Protein AF-A0A978SRS4-F1 (afdb_monomer_lite)

Secondary structure (DSSP, 8-state):
------------------HHHHHHHHHHHHHHHHHHHHHHHHHHHHHHHHHHHHHHHHHHHHHHHHHHHHHHHTT-HHHHHHHHHHHHHS-HHHHHHHHHHHHHHHHHHHHHHHHHHHHHS-HHHHHHHHHHHHHHHHHHHHHHHHH-

Radius of gyration: 41.87 Å; chains: 1; bounding box: 78×108×84 Å

Structure (mmCIF, N/CA/C/O backbone):
data_AF-A0A978SRS4-F1
#
_entry.id   AF-A0A978SRS4-F1
#
loop_
_atom_site.group_PDB
_atom_site.id
_atom_site.type_symbol
_atom_site.label_atom_id
_atom_site.label_alt_id
_atom_site.label_comp_id
_atom_site.label_asym_id
_atom_site.label_entity_id
_atom_site.label_seq_id
_atom_site.pdbx_PDB_ins_code
_atom_site.Cartn_x
_atom_site.Cartn_y
_atom_site.Cartn_z
_atom_site.occupancy
_atom_site.B_iso_or_equiv
_atom_site.auth_seq_id
_atom_site.auth_comp_id
_atom_site.auth_asym_id
_at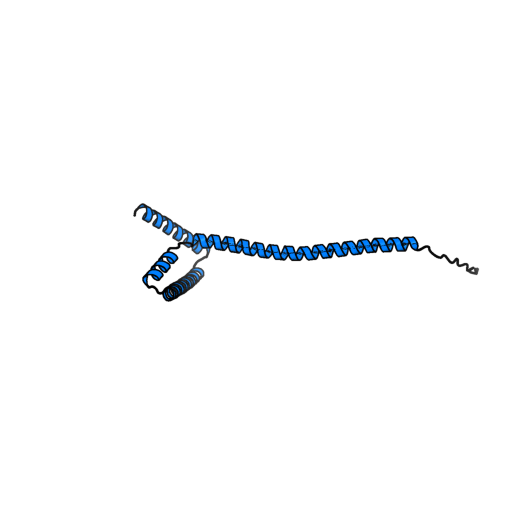om_site.auth_atom_id
_atom_site.pdbx_PDB_model_num
ATOM 1 N N . MET A 1 1 ? 57.694 -72.310 -62.227 1.00 43.03 1 MET A N 1
ATOM 2 C CA . MET A 1 1 ? 58.565 -72.955 -61.226 1.00 43.03 1 MET A CA 1
ATOM 3 C C . MET A 1 1 ? 57.805 -72.915 -59.912 1.00 43.03 1 MET A C 1
ATOM 5 O O . MET A 1 1 ? 57.617 -71.828 -59.389 1.00 43.03 1 MET A O 1
ATOM 9 N N . ASN A 1 2 ? 57.239 -74.048 -59.493 1.00 47.88 2 ASN A N 1
ATOM 10 C CA . ASN A 1 2 ? 56.453 -74.167 -58.261 1.00 47.88 2 ASN A CA 1
ATOM 11 C C . ASN A 1 2 ? 57.405 -74.530 -57.120 1.00 47.88 2 ASN A C 1
ATOM 13 O O . ASN A 1 2 ? 58.224 -75.429 -57.304 1.00 47.88 2 ASN A O 1
ATOM 17 N N . VAL A 1 3 ? 57.286 -73.875 -55.968 1.00 52.88 3 VAL A N 1
ATOM 18 C CA . VAL A 1 3 ? 57.932 -74.331 -54.733 1.00 52.88 3 VAL A CA 1
ATOM 19 C C . VAL A 1 3 ? 56.876 -74.341 -53.638 1.00 52.88 3 VAL A C 1
ATOM 21 O O . VAL A 1 3 ? 56.268 -73.317 -53.343 1.00 52.88 3 VAL A O 1
ATOM 24 N N . ASP A 1 4 ? 56.649 -75.538 -53.116 1.00 57.69 4 ASP A N 1
ATOM 25 C CA . ASP A 1 4 ? 55.790 -75.865 -51.984 1.00 57.69 4 ASP A CA 1
ATOM 26 C C . ASP A 1 4 ? 56.644 -75.790 -50.708 1.00 57.69 4 ASP A C 1
ATOM 28 O O . ASP A 1 4 ? 57.788 -76.254 -50.728 1.00 57.69 4 ASP A O 1
ATOM 32 N N . VAL A 1 5 ? 56.138 -75.208 -49.617 1.00 60.47 5 VAL A N 1
ATOM 33 C CA . VAL A 1 5 ? 56.830 -75.230 -48.314 1.00 60.47 5 VAL A CA 1
ATOM 34 C C . VAL A 1 5 ? 55.821 -75.469 -47.195 1.00 60.47 5 VAL A C 1
ATOM 36 O O . VAL A 1 5 ? 54.978 -74.625 -46.895 1.00 60.47 5 VAL A O 1
ATOM 39 N N . SER A 1 6 ? 55.956 -76.645 -46.585 1.00 54.34 6 SER A N 1
ATOM 40 C CA . SER A 1 6 ? 55.222 -77.141 -45.423 1.00 54.34 6 SER A CA 1
ATOM 41 C C . SER A 1 6 ? 55.415 -76.264 -44.182 1.00 54.34 6 SER A C 1
ATOM 43 O O . SER A 1 6 ? 56.523 -75.821 -43.883 1.00 54.34 6 SER A O 1
ATOM 45 N N . VAL A 1 7 ? 54.329 -76.062 -43.433 1.00 58.56 7 VAL A N 1
ATOM 46 C CA . VAL A 1 7 ? 54.284 -75.276 -42.193 1.00 58.56 7 VAL A CA 1
ATOM 47 C C . VAL A 1 7 ? 54.457 -76.217 -40.992 1.00 58.56 7 VAL A C 1
ATOM 49 O O . VAL A 1 7 ? 53.590 -77.049 -40.737 1.00 58.56 7 VAL A O 1
ATOM 52 N N . GLU A 1 8 ? 55.571 -76.095 -40.266 1.00 57.38 8 GLU A N 1
ATOM 53 C CA . GLU A 1 8 ? 55.845 -76.824 -39.017 1.00 57.38 8 GLU A CA 1
ATOM 54 C C . GLU A 1 8 ? 55.176 -76.098 -37.835 1.00 57.38 8 GLU A C 1
ATOM 56 O O . GLU A 1 8 ? 55.433 -74.922 -37.569 1.00 57.38 8 GLU A O 1
ATOM 61 N N . SER A 1 9 ? 54.289 -76.811 -37.145 1.00 58.69 9 SER A N 1
ATOM 62 C CA . SER A 1 9 ? 53.523 -76.360 -35.980 1.00 58.69 9 SER A CA 1
ATOM 63 C C . SER A 1 9 ? 54.306 -76.599 -34.688 1.00 58.69 9 SER A C 1
ATOM 65 O O . SER A 1 9 ? 54.602 -77.746 -34.362 1.00 58.69 9 SER A O 1
ATOM 67 N N . LEU A 1 10 ? 54.568 -75.545 -33.911 1.00 52.97 10 LEU A N 1
ATOM 68 C CA . LEU A 1 10 ? 55.009 -75.646 -32.515 1.00 52.97 10 LEU A CA 1
ATOM 69 C C . LEU A 1 10 ? 54.358 -74.529 -31.689 1.00 52.97 10 LEU A C 1
ATOM 71 O O . LEU A 1 10 ? 54.658 -73.349 -31.855 1.00 52.97 10 LEU A O 1
ATOM 75 N N . SER A 1 11 ? 53.438 -74.914 -30.805 1.00 58.62 11 SER A N 1
ATOM 76 C CA . SER A 1 11 ? 52.771 -74.036 -29.835 1.00 58.62 11 SER A CA 1
ATOM 77 C C . SER A 1 11 ? 53.495 -74.105 -28.483 1.00 58.62 11 SER A C 1
ATOM 79 O O . SER A 1 11 ? 53.697 -75.215 -27.991 1.00 58.62 11 SER A O 1
ATOM 81 N N . PRO A 1 12 ? 53.829 -72.982 -27.821 1.00 56.44 12 PRO A N 1
ATOM 82 C CA . PRO A 1 12 ? 54.181 -72.994 -26.406 1.00 56.44 12 PRO A CA 1
ATOM 83 C C . PRO A 1 12 ? 53.024 -72.443 -25.555 1.00 56.44 12 PRO A C 1
ATOM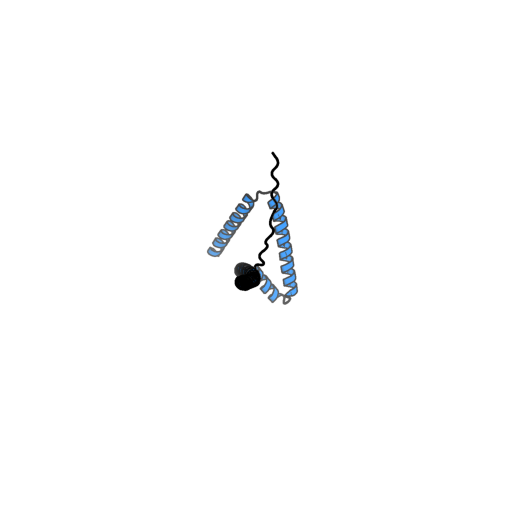 85 O O . PRO A 1 12 ? 52.539 -71.334 -25.776 1.00 56.44 12 PRO A O 1
ATOM 88 N N . HIS A 1 13 ? 52.581 -73.227 -24.571 1.00 58.56 13 HIS A N 1
ATOM 89 C CA . HIS A 1 13 ? 51.628 -72.802 -23.544 1.00 58.56 13 HIS A CA 1
ATOM 90 C C . HIS A 1 13 ? 52.323 -71.855 -22.548 1.00 58.56 13 HIS A C 1
ATOM 92 O O . HIS A 1 13 ? 53.292 -72.250 -21.903 1.00 58.56 13 HIS A O 1
ATOM 98 N N . VAL A 1 14 ? 51.835 -70.616 -22.431 1.00 60.44 14 VAL A N 1
ATOM 99 C CA . VAL A 1 14 ? 52.294 -69.605 -21.462 1.00 60.44 14 VAL A CA 1
ATOM 100 C C . VAL A 1 14 ? 51.146 -69.327 -20.492 1.00 60.44 14 VAL A C 1
ATOM 102 O O . VAL A 1 14 ? 50.120 -68.786 -20.893 1.00 60.44 14 VAL A O 1
ATOM 105 N N . GLU A 1 15 ? 51.306 -69.716 -19.229 1.00 62.66 15 GLU A N 1
ATOM 106 C CA . GLU A 1 15 ? 50.373 -69.399 -18.143 1.00 62.66 15 GLU A CA 1
ATOM 107 C C . GLU A 1 15 ? 50.796 -68.049 -17.546 1.00 62.66 15 GLU A C 1
ATOM 109 O O . GLU A 1 15 ? 51.904 -67.910 -17.028 1.00 62.66 15 GLU A O 1
ATOM 114 N N . ALA A 1 16 ? 49.979 -67.013 -17.747 1.00 65.62 16 ALA A N 1
ATOM 115 C CA . ALA A 1 16 ? 50.313 -65.644 -17.364 1.00 65.62 16 ALA A CA 1
ATOM 116 C C . ALA A 1 16 ? 50.100 -65.428 -15.854 1.00 65.62 16 ALA A C 1
ATOM 118 O O . ALA A 1 16 ? 49.042 -65.761 -15.329 1.00 65.62 16 ALA A O 1
ATOM 119 N N . ASP A 1 17 ? 51.085 -64.841 -15.170 1.00 64.75 17 ASP A N 1
ATOM 120 C CA . ASP A 1 17 ? 50.960 -64.365 -13.786 1.00 64.75 17 ASP A CA 1
ATOM 121 C C . ASP A 1 17 ? 50.092 -63.096 -13.757 1.00 64.75 17 ASP A C 1
ATOM 123 O O . ASP A 1 17 ? 50.503 -62.030 -14.222 1.00 64.75 17 ASP A O 1
ATOM 127 N N . LEU A 1 18 ? 48.857 -63.238 -13.269 1.00 69.19 18 LEU A N 1
ATOM 128 C CA . LEU A 1 18 ? 47.827 -62.192 -13.270 1.00 69.19 18 LEU A CA 1
ATOM 129 C C . LEU A 1 18 ? 47.764 -61.391 -11.960 1.00 69.19 18 LEU A C 1
ATOM 131 O O . LEU A 1 18 ? 46.985 -60.441 -11.873 1.00 69.19 18 LEU A O 1
ATOM 135 N N . SER A 1 19 ? 48.612 -61.698 -10.972 1.00 72.44 19 SER A N 1
ATOM 136 C CA . SER A 1 19 ? 48.647 -60.976 -9.691 1.00 72.44 19 SER A CA 1
ATOM 137 C C . SER A 1 19 ? 48.850 -59.450 -9.814 1.00 72.44 19 SER A C 1
ATOM 139 O O . SER A 1 19 ? 48.209 -58.706 -9.065 1.00 72.44 19 SER A O 1
ATOM 141 N N . PRO A 1 20 ? 49.635 -58.916 -10.779 1.00 73.38 20 PRO A N 1
ATOM 142 C CA . PRO A 1 20 ? 49.774 -57.468 -10.944 1.00 73.38 20 PRO A CA 1
ATOM 143 C C . PRO A 1 20 ? 48.508 -56.814 -11.505 1.00 73.38 20 PRO A C 1
ATOM 145 O O . PRO A 1 20 ? 48.278 -55.627 -11.292 1.00 73.38 20 PRO A O 1
ATOM 148 N N . VAL A 1 21 ? 47.693 -57.575 -12.239 1.00 73.25 21 VAL A N 1
ATOM 149 C CA . VAL A 1 21 ? 46.453 -57.087 -12.850 1.00 73.25 21 VAL A CA 1
ATOM 150 C C . VAL A 1 21 ? 45.352 -56.986 -11.796 1.00 73.25 21 VAL A C 1
ATOM 152 O O . VAL A 1 21 ? 44.629 -55.994 -11.775 1.00 73.25 21 VAL A O 1
ATOM 155 N N . GLU A 1 22 ? 45.269 -57.948 -10.874 1.00 76.06 22 GLU A N 1
ATOM 156 C CA . GLU A 1 22 ? 44.305 -57.925 -9.763 1.00 76.06 22 GLU A CA 1
ATOM 157 C C . GLU A 1 22 ? 44.545 -56.735 -8.819 1.00 76.06 22 GLU A C 1
ATOM 159 O O . GLU A 1 22 ? 43.613 -55.995 -8.513 1.00 76.06 22 GLU A O 1
ATOM 164 N N . ALA A 1 23 ? 45.805 -56.443 -8.473 1.00 78.06 23 ALA A N 1
ATOM 165 C CA . ALA A 1 23 ? 46.148 -55.280 -7.645 1.00 78.06 23 ALA A CA 1
ATOM 166 C C . ALA A 1 23 ? 45.773 -53.928 -8.299 1.00 78.06 23 ALA A C 1
ATOM 168 O O . ALA A 1 23 ? 45.414 -52.956 -7.624 1.00 78.06 23 ALA A O 1
ATOM 169 N N . VAL A 1 24 ? 45.836 -53.850 -9.632 1.00 75.69 24 VAL A N 1
ATOM 170 C CA . VAL A 1 24 ? 45.417 -52.661 -10.393 1.00 75.69 24 VAL A CA 1
ATOM 171 C C . VAL A 1 24 ? 43.889 -52.526 -10.435 1.00 75.69 24 VAL A C 1
ATOM 173 O O . VAL A 1 24 ? 43.373 -51.409 -10.489 1.00 75.69 24 VAL A O 1
ATOM 176 N N . ILE A 1 25 ? 43.147 -53.632 -10.390 1.00 79.25 25 ILE A N 1
ATOM 177 C CA . ILE A 1 25 ? 41.679 -53.610 -10.345 1.00 79.25 25 ILE A CA 1
ATOM 178 C C . ILE A 1 25 ? 41.195 -53.113 -8.977 1.00 79.25 25 ILE A C 1
ATOM 180 O O . ILE A 1 25 ? 40.357 -52.210 -8.930 1.00 79.25 25 ILE A O 1
ATOM 184 N N . ASP A 1 26 ? 41.781 -53.608 -7.885 1.00 81.69 26 ASP A N 1
ATOM 185 C CA . ASP A 1 26 ? 41.399 -53.218 -6.520 1.00 81.69 26 ASP A CA 1
ATOM 186 C C . ASP A 1 26 ? 41.611 -51.719 -6.263 1.00 81.69 26 ASP A C 1
ATOM 188 O O . ASP A 1 26 ? 40.707 -51.020 -5.793 1.00 81.69 26 ASP A O 1
ATOM 192 N N . SER A 1 27 ? 42.767 -51.186 -6.670 1.00 76.56 27 SER A N 1
ATOM 193 C CA . SER A 1 27 ? 43.078 -49.757 -6.506 1.00 76.56 27 SER A CA 1
ATOM 194 C C . SER A 1 27 ? 42.146 -48.837 -7.306 1.00 76.56 27 SER A C 1
ATOM 196 O O . SER A 1 27 ? 41.767 -47.764 -6.829 1.00 76.56 27 SER A O 1
ATOM 198 N N . ASN A 1 28 ? 41.713 -49.258 -8.498 1.00 78.19 28 ASN A N 1
ATOM 199 C CA . ASN A 1 28 ? 40.724 -48.515 -9.282 1.00 78.19 28 ASN A CA 1
ATOM 200 C C . ASN A 1 28 ? 39.323 -48.567 -8.656 1.00 78.19 28 ASN A C 1
ATOM 202 O O . ASN A 1 28 ? 38.563 -47.604 -8.774 1.00 78.19 28 ASN A O 1
ATOM 206 N N . GLN A 1 29 ? 38.973 -49.657 -7.973 1.00 83.75 29 GLN A N 1
ATOM 207 C CA . GLN A 1 29 ? 37.668 -49.806 -7.334 1.00 83.75 29 GLN A CA 1
ATOM 208 C C . GLN A 1 29 ? 37.532 -48.948 -6.062 1.00 83.75 29 GLN A C 1
ATOM 210 O O . GLN A 1 29 ? 36.490 -48.319 -5.842 1.00 83.75 29 GLN A O 1
ATOM 215 N N . GLU A 1 30 ? 38.588 -48.833 -5.256 1.00 80.88 30 GLU A N 1
ATOM 216 C CA . GLU A 1 30 ? 38.645 -47.873 -4.138 1.00 80.88 30 GLU A CA 1
ATOM 217 C C . GLU A 1 30 ? 38.592 -46.412 -4.622 1.00 80.88 30 GLU A C 1
ATOM 219 O O . GLU A 1 30 ? 37.871 -45.578 -4.061 1.00 80.88 30 GLU A O 1
ATOM 224 N N . ALA A 1 31 ? 39.284 -46.092 -5.719 1.00 82.06 31 ALA A N 1
ATOM 225 C CA . ALA A 1 31 ? 39.207 -44.765 -6.326 1.00 82.06 31 ALA A CA 1
ATOM 226 C C . ALA A 1 31 ? 37.789 -44.450 -6.845 1.00 82.06 31 ALA A C 1
ATOM 228 O O . ALA A 1 31 ? 37.261 -43.370 -6.593 1.00 82.06 31 ALA A O 1
ATOM 229 N N . ALA A 1 32 ? 37.127 -45.405 -7.505 1.00 82.69 32 ALA A N 1
ATOM 230 C CA . ALA A 1 32 ? 35.760 -45.228 -7.993 1.00 82.69 32 ALA A CA 1
ATOM 231 C C . ALA A 1 32 ? 34.759 -45.022 -6.843 1.00 82.69 32 ALA A C 1
ATOM 233 O O . ALA A 1 32 ? 33.940 -44.106 -6.883 1.00 82.69 32 ALA A O 1
ATOM 234 N N . SER A 1 33 ? 34.841 -45.842 -5.794 1.00 81.81 33 SER A N 1
ATOM 235 C CA . SER A 1 33 ? 33.937 -45.745 -4.641 1.00 81.81 33 SER A CA 1
ATOM 236 C C . SER A 1 33 ? 34.088 -44.429 -3.872 1.00 81.81 33 SER A C 1
ATOM 238 O O . SER A 1 33 ? 33.080 -43.827 -3.504 1.00 81.81 33 SER A O 1
ATOM 240 N N . SER A 1 34 ? 35.312 -43.931 -3.682 1.00 80.56 34 SER A N 1
ATOM 241 C CA . SER A 1 34 ? 35.548 -42.644 -3.011 1.00 80.56 34 SER A CA 1
ATOM 242 C C . SER A 1 34 ? 35.012 -41.444 -3.801 1.00 80.56 34 SER A C 1
ATOM 244 O O . SER A 1 34 ? 34.426 -40.544 -3.200 1.00 80.56 34 SER A O 1
ATOM 246 N N . VAL A 1 35 ? 35.119 -41.454 -5.134 1.00 82.38 35 VAL A N 1
ATOM 247 C CA . VAL A 1 35 ? 34.540 -40.414 -6.003 1.00 82.38 35 VAL A CA 1
ATOM 248 C C . VAL A 1 35 ? 33.012 -40.428 -5.936 1.00 82.38 35 VAL A C 1
ATOM 250 O O . VAL A 1 35 ? 32.406 -39.380 -5.723 1.00 82.38 35 VAL A O 1
ATOM 253 N N . LEU A 1 36 ? 32.383 -41.606 -6.019 1.00 83.50 36 LEU A N 1
ATOM 254 C CA . LEU A 1 36 ? 30.922 -41.732 -5.922 1.00 83.50 36 LEU A CA 1
ATOM 255 C C . LEU A 1 36 ? 30.383 -41.276 -4.557 1.00 83.50 36 LEU A C 1
ATOM 257 O O . LEU A 1 36 ? 29.341 -40.625 -4.481 1.00 83.50 36 LEU A O 1
ATOM 261 N N . VAL A 1 37 ? 31.102 -41.576 -3.471 1.00 84.06 37 VAL A N 1
ATOM 262 C CA . VAL A 1 37 ? 30.748 -41.104 -2.122 1.00 84.06 37 VAL A CA 1
ATOM 263 C C . VAL A 1 37 ? 30.915 -39.584 -2.010 1.00 84.06 37 VAL A C 1
ATOM 265 O O . VAL A 1 37 ? 30.091 -38.926 -1.376 1.00 84.06 37 VAL A O 1
ATOM 268 N N . GLN A 1 38 ? 31.938 -39.005 -2.643 1.00 84.06 38 GLN A N 1
ATOM 269 C CA . GLN A 1 38 ? 32.159 -37.559 -2.651 1.00 84.06 38 GLN A CA 1
ATOM 270 C C . GLN A 1 38 ? 31.039 -36.818 -3.397 1.00 84.06 38 GLN A C 1
ATOM 272 O O . GLN A 1 38 ? 30.526 -35.831 -2.870 1.00 84.06 38 GLN A O 1
ATOM 277 N N . GLU A 1 39 ? 30.617 -37.308 -4.567 1.00 79.00 39 GLU A N 1
ATOM 278 C CA . GLU A 1 39 ? 29.520 -36.702 -5.335 1.00 79.00 39 GLU A CA 1
ATOM 279 C C . GLU A 1 39 ? 28.188 -36.774 -4.576 1.00 79.00 39 GLU A C 1
ATOM 281 O O . GLU A 1 39 ? 27.505 -35.758 -4.447 1.00 79.00 39 GLU A O 1
ATOM 286 N N . ALA A 1 40 ? 27.878 -37.915 -3.949 1.00 77.00 40 ALA A N 1
ATOM 287 C CA . ALA A 1 40 ? 26.670 -38.067 -3.134 1.00 77.00 40 ALA A CA 1
ATOM 288 C C . ALA A 1 40 ? 26.643 -37.125 -1.911 1.00 77.00 40 ALA A C 1
ATOM 290 O O . ALA A 1 40 ? 25.591 -36.596 -1.540 1.00 77.00 40 ALA A O 1
ATOM 291 N N . ILE A 1 41 ? 27.799 -36.884 -1.276 1.00 78.12 41 ILE A N 1
ATOM 292 C CA . ILE A 1 41 ? 27.920 -35.929 -0.162 1.00 78.12 41 ILE A CA 1
ATOM 293 C C . ILE A 1 41 ? 27.746 -34.484 -0.654 1.00 78.12 41 ILE A C 1
ATOM 295 O O . ILE A 1 41 ? 27.133 -33.671 0.041 1.00 78.12 41 ILE A O 1
ATOM 299 N N . VAL A 1 42 ? 28.275 -34.139 -1.830 1.00 78.62 42 VAL A N 1
ATOM 300 C CA . VAL A 1 42 ? 28.149 -32.789 -2.403 1.00 78.62 42 VAL A CA 1
ATOM 301 C C . VAL A 1 42 ? 26.706 -32.502 -2.834 1.00 78.62 42 VAL A C 1
ATOM 303 O O . VAL A 1 42 ? 26.192 -31.429 -2.515 1.00 78.62 42 VAL A O 1
ATOM 306 N N . GLU A 1 43 ? 26.019 -33.464 -3.454 1.00 74.12 43 GLU A N 1
ATOM 307 C CA . GLU A 1 43 ? 24.621 -33.329 -3.889 1.00 74.12 43 GLU A CA 1
ATOM 308 C C . GLU A 1 43 ? 23.670 -33.126 -2.692 1.00 74.12 43 GLU A C 1
ATOM 310 O O . GLU A 1 43 ? 22.935 -32.137 -2.645 1.00 74.12 43 GLU A O 1
ATOM 315 N N . SER A 1 44 ? 23.803 -33.942 -1.637 1.00 69.62 44 SER A N 1
ATOM 316 C CA . SER A 1 44 ? 23.030 -33.814 -0.384 1.00 69.62 44 SER A CA 1
ATOM 317 C C . SER A 1 44 ? 23.211 -32.455 0.324 1.00 69.62 44 SER A C 1
ATOM 319 O O . SER A 1 44 ? 22.260 -31.861 0.853 1.00 69.62 44 SER A O 1
ATOM 321 N N . ASN A 1 45 ? 24.433 -31.909 0.304 1.00 71.62 45 ASN A N 1
ATOM 322 C CA . ASN A 1 45 ? 24.717 -30.590 0.879 1.00 71.62 45 ASN A CA 1
ATOM 323 C C . ASN A 1 45 ? 24.191 -29.432 0.008 1.00 71.62 45 ASN A C 1
ATOM 325 O O . ASN A 1 45 ? 23.830 -28.375 0.542 1.00 71.62 45 ASN A O 1
ATOM 329 N N . SER A 1 46 ? 24.123 -29.614 -1.313 1.00 67.69 46 SER A N 1
ATOM 330 C CA . SER A 1 46 ? 23.658 -28.587 -2.253 1.00 67.69 46 SER A CA 1
ATOM 331 C C . SER A 1 46 ? 22.148 -28.319 -2.147 1.00 67.69 46 SER A C 1
ATOM 333 O O . SER A 1 46 ? 21.730 -27.160 -2.096 1.00 67.69 46 SER A O 1
ATOM 335 N N . ASP A 1 47 ? 21.335 -29.359 -1.951 1.00 62.97 47 ASP A N 1
ATOM 336 C CA . ASP A 1 47 ? 19.881 -29.219 -1.784 1.00 62.97 47 ASP A CA 1
ATOM 337 C C . ASP A 1 47 ? 19.505 -28.543 -0.456 1.00 62.97 47 ASP A C 1
ATOM 339 O O . ASP A 1 47 ? 18.591 -27.714 -0.375 1.00 62.97 47 ASP A O 1
ATOM 343 N N . THR A 1 48 ? 20.267 -28.839 0.600 1.00 64.88 48 THR A N 1
ATOM 344 C CA . THR A 1 48 ? 20.051 -28.276 1.941 1.00 64.88 48 THR A CA 1
ATOM 345 C C . THR A 1 48 ? 20.416 -26.783 2.001 1.00 64.88 48 THR A C 1
ATOM 347 O O . THR A 1 48 ? 19.755 -25.983 2.680 1.00 64.88 48 THR A O 1
ATOM 350 N N . THR A 1 49 ? 21.445 -26.363 1.260 1.00 64.06 49 THR A N 1
ATOM 351 C CA . THR A 1 49 ? 21.877 -24.956 1.189 1.00 64.06 49 THR A CA 1
ATOM 352 C C . THR A 1 49 ? 20.992 -24.123 0.256 1.00 64.06 49 THR A C 1
ATOM 354 O O . THR A 1 49 ? 20.597 -23.016 0.628 1.00 64.06 49 THR A O 1
ATOM 357 N N . ALA A 1 50 ? 20.560 -24.657 -0.890 1.00 64.81 50 ALA A N 1
ATOM 358 C CA . ALA A 1 50 ? 19.662 -23.946 -1.805 1.00 64.81 50 ALA A CA 1
ATOM 359 C C . ALA A 1 50 ? 18.292 -23.622 -1.168 1.00 64.81 50 ALA A C 1
ATOM 361 O O . ALA A 1 50 ? 17.814 -22.483 -1.238 1.00 64.81 50 ALA A O 1
ATOM 362 N N . ALA A 1 51 ? 17.685 -24.587 -0.465 1.00 67.62 51 ALA A N 1
ATOM 363 C CA . ALA A 1 51 ? 16.389 -24.395 0.192 1.00 67.62 51 ALA A CA 1
ATOM 364 C C . ALA A 1 51 ? 16.443 -23.408 1.377 1.00 67.62 51 ALA A C 1
ATOM 366 O O . ALA A 1 51 ? 15.465 -22.707 1.666 1.00 67.62 51 ALA A O 1
ATOM 367 N N . SER A 1 52 ? 17.580 -23.328 2.076 1.00 69.31 52 SER A N 1
ATOM 368 C CA . SER A 1 52 ? 17.754 -22.416 3.214 1.00 69.31 52 SER A CA 1
ATOM 369 C C . SER A 1 52 ? 17.994 -20.968 2.777 1.00 69.31 52 SER A C 1
ATOM 371 O O . SER A 1 52 ? 17.408 -20.061 3.378 1.00 69.31 52 SER A O 1
ATOM 373 N N . HIS A 1 53 ? 18.746 -20.737 1.693 1.00 67.06 53 HIS A N 1
ATOM 374 C CA . HIS A 1 53 ? 18.954 -19.396 1.135 1.00 67.06 53 HIS A CA 1
ATOM 375 C C . HIS A 1 53 ? 17.645 -18.749 0.660 1.00 67.06 53 HIS A C 1
ATOM 377 O O . HIS A 1 53 ? 17.379 -17.599 1.009 1.00 67.06 53 HIS A O 1
ATOM 383 N N . GLN A 1 54 ? 16.781 -19.483 -0.051 1.00 77.38 54 GLN A N 1
ATOM 384 C CA . GLN A 1 54 ? 15.497 -18.949 -0.531 1.00 77.38 54 GLN A CA 1
ATOM 385 C C . GLN A 1 54 ? 14.574 -18.519 0.619 1.00 77.38 54 GLN A C 1
ATOM 387 O O . GLN A 1 54 ? 13.949 -17.456 0.567 1.00 77.38 54 GLN A O 1
ATOM 392 N N . ARG A 1 55 ? 14.509 -19.317 1.693 1.00 81.19 55 ARG A N 1
ATOM 393 C CA . ARG A 1 55 ? 13.690 -18.985 2.865 1.00 81.19 55 ARG A CA 1
ATOM 394 C C . ARG A 1 55 ? 14.232 -17.759 3.601 1.00 81.19 55 ARG A C 1
ATOM 396 O O . ARG A 1 55 ? 13.444 -16.909 4.004 1.00 81.19 55 ARG A O 1
ATOM 403 N N . TRP A 1 56 ? 15.551 -17.629 3.731 1.00 84.62 56 TRP A N 1
ATOM 404 C CA . TRP A 1 56 ? 16.174 -16.461 4.362 1.00 84.62 56 TRP A CA 1
ATOM 405 C C . TRP A 1 56 ? 15.916 -15.162 3.590 1.00 84.62 56 TRP A C 1
ATOM 407 O O . TRP A 1 56 ? 15.590 -14.148 4.205 1.00 84.62 56 TRP A O 1
ATOM 417 N N . GLN A 1 57 ? 15.987 -15.202 2.256 1.00 90.19 57 GLN A N 1
ATOM 418 C CA . GLN A 1 57 ? 15.672 -14.043 1.413 1.00 90.19 57 GLN A CA 1
ATOM 419 C C . GLN A 1 57 ? 14.211 -13.607 1.568 1.00 90.19 57 GLN A C 1
ATOM 421 O O . GLN A 1 57 ? 13.935 -12.418 1.715 1.00 90.19 57 GLN A O 1
ATOM 426 N N . PHE A 1 58 ? 13.273 -14.557 1.623 1.00 92.06 58 PHE A N 1
ATOM 427 C CA . PHE A 1 58 ? 11.863 -14.244 1.860 1.00 92.06 58 PHE A CA 1
ATOM 428 C C . PHE A 1 58 ? 11.655 -13.500 3.186 1.00 92.06 58 PHE A C 1
ATOM 430 O O . PHE A 1 58 ? 11.028 -12.444 3.203 1.00 92.06 58 PHE A O 1
ATOM 437 N N . TRP A 1 59 ? 12.223 -14.004 4.287 1.00 94.31 59 TRP A N 1
ATOM 438 C CA . TRP A 1 59 ? 12.090 -13.362 5.599 1.00 94.31 59 TRP A CA 1
ATOM 439 C C . TRP A 1 59 ? 12.779 -11.996 5.668 1.00 94.31 59 TRP A C 1
ATOM 441 O O . TRP A 1 59 ? 12.256 -11.098 6.325 1.00 94.31 59 TRP A O 1
ATOM 451 N N . GLN A 1 60 ? 13.903 -11.804 4.972 1.00 93.69 60 GLN A N 1
ATOM 452 C CA . GLN A 1 60 ? 14.576 -10.504 4.872 1.00 93.69 60 GLN A CA 1
ATOM 453 C C . GLN A 1 60 ? 13.727 -9.478 4.113 1.00 93.69 60 GLN A C 1
ATOM 455 O O . GLN A 1 60 ? 13.523 -8.363 4.598 1.00 93.69 60 GLN A O 1
ATOM 460 N N . VAL A 1 61 ? 13.190 -9.850 2.948 1.00 94.38 61 VAL A N 1
ATOM 461 C CA . VAL A 1 61 ? 12.358 -8.959 2.123 1.00 94.38 61 VAL A CA 1
ATOM 462 C C . VAL A 1 61 ? 11.037 -8.654 2.824 1.00 94.38 61 VAL A C 1
ATOM 464 O O . VAL A 1 61 ? 10.635 -7.493 2.896 1.00 94.38 61 VAL A O 1
ATOM 467 N N . PHE A 1 62 ? 10.397 -9.672 3.405 1.00 95.44 62 PHE A N 1
ATOM 468 C CA . PHE A 1 62 ? 9.177 -9.510 4.189 1.00 95.44 62 PHE A CA 1
ATOM 469 C C . PHE A 1 62 ? 9.402 -8.575 5.376 1.00 95.44 62 PHE A C 1
ATOM 471 O O . PHE A 1 62 ? 8.676 -7.598 5.516 1.00 95.44 62 PHE A O 1
ATOM 478 N N . SER A 1 63 ? 10.421 -8.832 6.201 1.00 96.12 63 SER A N 1
ATOM 479 C CA . SER A 1 63 ? 10.652 -8.043 7.416 1.00 96.12 63 SER A CA 1
ATOM 480 C C . SER A 1 63 ? 11.060 -6.611 7.098 1.00 96.12 63 SER A C 1
ATOM 482 O O . SER A 1 63 ? 10.572 -5.696 7.748 1.00 96.12 63 SER A O 1
ATOM 484 N N . SER A 1 64 ? 11.918 -6.396 6.095 1.00 96.00 64 SER A N 1
ATOM 485 C CA . SER A 1 64 ? 12.315 -5.040 5.690 1.00 96.00 64 SER A CA 1
ATOM 486 C C . SER A 1 64 ? 11.122 -4.251 5.154 1.00 96.00 64 SER A C 1
ATOM 488 O O . SER A 1 64 ? 10.845 -3.163 5.644 1.00 96.00 64 SER A O 1
ATOM 490 N N . THR A 1 65 ? 10.353 -4.830 4.232 1.00 95.56 65 THR A N 1
ATOM 491 C CA . THR A 1 65 ? 9.176 -4.172 3.651 1.00 95.56 65 THR A CA 1
ATOM 492 C C . THR A 1 65 ? 8.094 -3.929 4.701 1.00 95.56 65 THR A C 1
ATOM 494 O O . THR A 1 65 ? 7.572 -2.819 4.794 1.00 95.56 65 THR A O 1
ATOM 497 N N . PHE A 1 66 ? 7.790 -4.934 5.532 1.00 94.69 66 PHE A N 1
ATOM 498 C CA . PHE A 1 66 ? 6.833 -4.806 6.627 1.00 94.69 66 PHE A CA 1
ATOM 499 C C . PHE A 1 66 ? 7.261 -3.713 7.594 1.00 94.69 66 PHE A C 1
ATOM 501 O O . PHE A 1 66 ? 6.459 -2.839 7.878 1.00 94.69 66 PHE A O 1
ATOM 508 N N . LEU A 1 67 ? 8.508 -3.720 8.071 1.00 95.69 67 LEU A N 1
ATOM 509 C CA . LEU A 1 67 ? 8.961 -2.750 9.063 1.00 95.69 67 LEU A CA 1
ATOM 510 C C . LEU A 1 67 ? 9.007 -1.330 8.489 1.00 95.69 67 LEU A C 1
ATOM 512 O O . LEU A 1 67 ? 8.599 -0.398 9.173 1.00 95.69 67 LEU A O 1
ATOM 516 N N . THR A 1 68 ? 9.443 -1.159 7.237 1.00 95.56 68 THR A N 1
ATOM 517 C CA . THR A 1 68 ? 9.436 0.145 6.561 1.00 95.56 68 THR A CA 1
ATOM 518 C C . THR A 1 68 ? 8.020 0.695 6.417 1.00 95.56 68 THR A C 1
ATOM 520 O O . THR A 1 68 ? 7.784 1.837 6.799 1.00 95.56 68 THR A O 1
ATOM 523 N N . ILE A 1 69 ? 7.074 -0.103 5.913 1.00 91.31 69 ILE A N 1
ATOM 524 C CA . ILE A 1 69 ? 5.683 0.341 5.742 1.00 91.31 69 ILE A CA 1
ATOM 525 C C . ILE A 1 69 ? 5.014 0.530 7.103 1.00 91.31 69 ILE A C 1
ATOM 527 O O . ILE A 1 69 ? 4.368 1.542 7.330 1.00 91.31 69 ILE A O 1
ATOM 531 N N . PHE A 1 70 ? 5.208 -0.402 8.035 1.00 90.06 70 PHE A N 1
ATOM 532 C CA . PHE A 1 70 ? 4.653 -0.325 9.380 1.00 90.06 70 PHE A CA 1
ATOM 533 C C . PHE A 1 70 ? 5.116 0.938 10.098 1.00 90.06 70 PHE A C 1
ATOM 535 O O . PHE A 1 70 ? 4.280 1.651 10.622 1.00 90.06 70 PHE A O 1
ATOM 542 N N . LEU A 1 71 ? 6.412 1.265 10.080 1.00 91.25 71 LEU A N 1
ATOM 543 C CA . LEU A 1 71 ? 6.915 2.508 10.673 1.00 91.25 71 LEU A CA 1
ATOM 544 C C . LEU A 1 71 ? 6.389 3.758 9.958 1.00 91.25 71 LEU A C 1
ATOM 546 O O . LEU A 1 71 ? 6.133 4.753 10.625 1.00 91.25 71 LEU A O 1
ATOM 550 N N . ALA A 1 72 ? 6.233 3.717 8.632 1.00 89.19 72 ALA A N 1
ATOM 551 C CA . ALA A 1 72 ? 5.678 4.832 7.866 1.00 89.19 72 ALA A CA 1
ATOM 552 C C . ALA A 1 72 ? 4.183 5.066 8.155 1.00 89.19 72 ALA A C 1
ATOM 554 O O . ALA A 1 72 ? 3.733 6.207 8.139 1.00 89.19 72 ALA A O 1
ATOM 555 N N . GLU A 1 73 ? 3.435 3.997 8.434 1.00 88.25 73 GLU A N 1
ATOM 556 C CA . GLU A 1 73 ? 1.987 4.014 8.689 1.00 88.25 73 GLU A CA 1
ATOM 557 C C . GLU A 1 73 ? 1.637 4.032 10.189 1.00 88.25 73 GLU A C 1
ATOM 559 O O . GLU A 1 73 ? 0.484 4.236 10.570 1.00 88.25 73 GLU A O 1
ATOM 564 N N . LEU A 1 74 ? 2.599 3.778 11.079 1.00 84.38 74 LEU A N 1
ATOM 565 C CA . LEU A 1 74 ? 2.376 3.718 12.520 1.00 84.38 74 LEU A CA 1
ATOM 566 C C . LEU A 1 74 ? 1.973 5.094 13.054 1.00 84.38 74 LEU A C 1
ATOM 568 O O . LEU A 1 74 ? 2.753 6.044 13.019 1.00 84.38 74 LEU A O 1
ATOM 572 N N . GLY A 1 75 ? 0.771 5.179 13.622 1.00 77.81 75 GLY A N 1
ATOM 573 C CA . GLY A 1 75 ? 0.254 6.447 14.132 1.00 77.81 75 GLY A CA 1
ATOM 574 C C . GLY A 1 75 ? -0.280 7.367 13.039 1.00 77.81 75 GLY A C 1
ATOM 575 O O . GLY A 1 75 ? -0.425 8.566 13.280 1.00 77.81 75 GLY A O 1
ATOM 576 N N . ASP A 1 76 ? -0.613 6.820 11.865 1.00 88.38 76 ASP A N 1
ATOM 577 C CA . ASP A 1 76 ? -1.379 7.566 10.878 1.00 88.38 76 ASP A CA 1
ATOM 578 C C . ASP A 1 76 ? -2.678 8.119 11.498 1.00 88.38 76 ASP A C 1
ATOM 580 O O . ASP A 1 76 ? -3.307 7.529 12.388 1.00 88.38 76 ASP A O 1
ATOM 584 N N . LYS A 1 77 ? -3.091 9.291 11.017 1.00 84.25 77 LYS A N 1
ATOM 585 C CA . LYS A 1 77 ? -4.253 10.026 11.524 1.00 84.25 77 LYS A CA 1
ATOM 586 C C . LYS A 1 77 ? -5.525 9.186 11.431 1.00 84.25 77 LYS A C 1
ATOM 588 O O . LYS A 1 77 ? -6.389 9.303 12.304 1.00 84.25 77 LYS A O 1
ATOM 593 N N . THR A 1 78 ? -5.630 8.296 10.442 1.00 88.62 78 THR A N 1
ATOM 594 C CA . THR A 1 78 ? -6.770 7.385 10.320 1.00 88.62 78 THR A CA 1
ATOM 595 C C . THR A 1 78 ? -6.801 6.339 11.441 1.00 88.62 78 THR A C 1
ATOM 597 O O . THR A 1 78 ? -7.892 5.993 11.904 1.00 88.62 78 THR A O 1
ATOM 600 N N . GLN A 1 79 ? -5.651 5.889 11.959 1.00 90.31 79 GLN A N 1
ATOM 601 C CA . GLN A 1 79 ? -5.593 4.960 13.099 1.00 90.31 79 GLN A CA 1
ATOM 602 C C . GLN A 1 79 ? -6.071 5.628 14.390 1.00 90.31 79 GLN A C 1
ATOM 604 O O . GLN A 1 79 ? -6.915 5.070 15.091 1.00 90.31 79 GLN A O 1
ATOM 609 N N . VAL A 1 80 ? -5.598 6.848 14.672 1.00 90.38 80 VAL A N 1
ATOM 610 C CA . VAL A 1 80 ? -6.033 7.622 15.849 1.00 90.38 80 VAL A CA 1
ATOM 611 C C . VAL A 1 80 ? -7.524 7.941 15.762 1.00 90.38 80 VAL A C 1
ATOM 613 O O . VAL A 1 80 ? -8.250 7.728 16.728 1.00 90.38 80 VAL A O 1
ATOM 616 N N . SER A 1 81 ? -8.007 8.380 14.596 1.00 90.75 81 SER A N 1
ATOM 617 C CA . SER A 1 81 ? -9.428 8.671 14.384 1.00 90.75 81 SER A CA 1
ATOM 618 C C . SER A 1 81 ? -10.308 7.431 14.578 1.00 90.75 81 SER A C 1
ATOM 620 O O . SER A 1 81 ? -11.308 7.500 15.289 1.00 90.75 81 SER A O 1
ATOM 622 N N . THR A 1 82 ? -9.906 6.279 14.030 1.00 90.62 82 THR A N 1
ATOM 623 C CA . THR A 1 82 ? -10.652 5.019 14.190 1.00 90.62 82 THR A CA 1
ATOM 624 C C . THR A 1 82 ? -10.657 4.549 15.645 1.00 90.62 82 THR A C 1
ATOM 626 O O . THR A 1 82 ? -11.686 4.090 16.138 1.00 90.62 82 THR A O 1
ATOM 629 N N . LEU A 1 83 ? -9.535 4.690 16.359 1.00 89.38 83 LEU A N 1
ATOM 630 C CA . LEU A 1 83 ? -9.431 4.326 17.773 1.00 89.38 83 LEU A CA 1
ATOM 631 C C . LEU A 1 83 ? -10.292 5.232 18.660 1.00 89.38 83 LEU A C 1
ATOM 633 O O . LEU A 1 83 ? -11.004 4.725 19.524 1.00 89.38 83 LEU A O 1
ATOM 637 N N . LEU A 1 84 ? -10.274 6.547 18.424 1.00 90.81 84 LEU A N 1
ATOM 638 C CA . LEU A 1 84 ? -11.120 7.507 19.139 1.00 90.81 84 LEU A CA 1
ATOM 639 C C . LEU A 1 84 ? -12.603 7.225 18.903 1.00 90.81 84 LEU A C 1
ATOM 641 O O . LEU A 1 84 ? -13.366 7.134 19.862 1.00 90.81 84 LEU A O 1
ATOM 645 N N . LEU A 1 85 ? -12.992 6.994 17.648 1.00 90.62 85 LEU A N 1
ATOM 646 C CA . LEU A 1 85 ? -14.358 6.620 17.304 1.00 90.62 85 LEU A CA 1
ATOM 647 C C . LEU A 1 85 ? -14.746 5.314 18.013 1.00 90.62 85 LEU A C 1
ATOM 649 O O . LEU A 1 85 ? -15.825 5.202 18.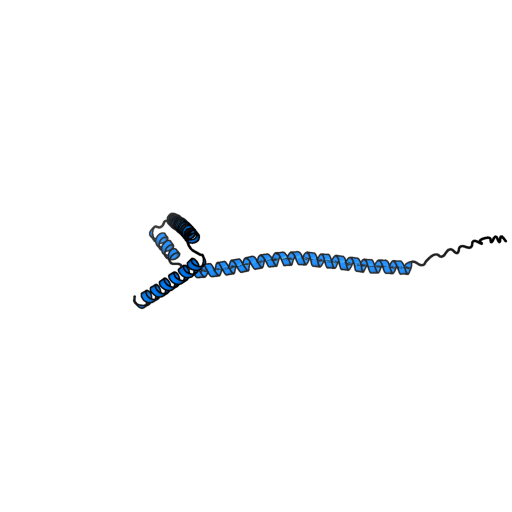593 1.00 90.62 85 LEU A O 1
ATOM 653 N N . SER A 1 86 ? -13.848 4.322 18.018 1.00 90.44 86 SER A N 1
ATOM 654 C CA . SER A 1 86 ? -14.084 3.038 18.688 1.00 90.44 86 SER A CA 1
ATOM 655 C C . SER A 1 86 ? -14.264 3.190 20.194 1.00 90.44 86 SER A C 1
ATOM 657 O O . SER A 1 86 ? -15.068 2.463 20.779 1.00 90.44 86 SER A O 1
ATOM 659 N N . ALA A 1 87 ? -13.523 4.108 20.814 1.00 88.69 87 ALA A N 1
ATOM 660 C CA . ALA A 1 87 ? -13.635 4.417 22.231 1.00 88.69 87 ALA A CA 1
ATOM 661 C C . ALA A 1 87 ? -14.935 5.172 22.556 1.00 88.69 87 ALA A C 1
ATOM 663 O O . ALA A 1 87 ? -15.543 4.913 23.589 1.00 88.69 87 ALA A O 1
ATOM 664 N N . GLU A 1 88 ? -15.396 6.060 21.672 1.00 90.12 88 GLU A N 1
ATOM 665 C CA . GLU A 1 88 ? -16.617 6.850 21.866 1.00 90.12 88 GLU A CA 1
ATOM 666 C C . GLU A 1 88 ? -17.887 5.989 21.772 1.00 90.12 88 GLU A C 1
ATOM 668 O O . GLU A 1 88 ? -18.717 5.974 22.683 1.00 90.12 88 GLU A O 1
ATOM 673 N N . PHE A 1 89 ? -18.028 5.203 20.704 1.00 86.88 89 PHE A N 1
ATOM 674 C CA . PHE A 1 89 ? -19.265 4.461 20.429 1.00 86.88 89 PHE A CA 1
ATOM 675 C C . PHE A 1 89 ? -19.329 3.077 21.095 1.00 86.88 89 PHE A C 1
ATOM 677 O O . PHE A 1 89 ? -20.337 2.384 20.954 1.00 86.88 89 PHE A O 1
ATOM 684 N N . HIS A 1 90 ? -18.270 2.658 21.804 1.00 81.62 90 HIS A N 1
ATOM 685 C CA . HIS A 1 90 ? -18.169 1.384 22.539 1.00 81.62 90 HIS A CA 1
ATOM 686 C C . HIS A 1 90 ? -18.506 0.125 21.706 1.00 81.62 90 HIS A C 1
ATOM 688 O O . HIS A 1 90 ? -18.768 -0.947 22.253 1.00 81.62 90 HIS A O 1
ATOM 694 N N . ASN A 1 91 ? -18.485 0.234 20.374 1.00 88.44 91 ASN A N 1
ATOM 695 C CA . ASN A 1 91 ? -18.797 -0.845 19.442 1.00 88.44 91 ASN A CA 1
ATOM 696 C C . ASN A 1 91 ? -17.691 -0.965 18.377 1.00 88.44 91 ASN A C 1
ATOM 698 O O . ASN A 1 91 ? -17.833 -0.452 17.261 1.00 88.44 91 ASN A O 1
ATOM 702 N N . PRO A 1 92 ? -16.575 -1.640 18.711 1.00 86.94 92 PRO A N 1
ATOM 703 C CA . PRO A 1 92 ? -15.397 -1.707 17.846 1.00 86.94 92 PRO A CA 1
ATOM 704 C C . PRO A 1 92 ? -15.675 -2.416 16.516 1.00 86.94 92 PRO A C 1
ATOM 706 O O . PRO A 1 92 ? -15.097 -2.059 15.494 1.00 86.94 92 PRO A O 1
ATOM 709 N N . TRP A 1 93 ? -16.586 -3.393 16.498 1.00 91.69 93 TRP A N 1
ATOM 710 C CA . TRP A 1 93 ? -16.888 -4.183 15.302 1.00 91.69 93 TRP A CA 1
ATOM 711 C C . TRP A 1 93 ? -17.614 -3.380 14.226 1.00 91.69 93 TRP A C 1
ATOM 713 O O . TRP A 1 93 ? -17.292 -3.503 13.045 1.00 91.69 93 TRP A O 1
ATOM 723 N N . VAL A 1 94 ? -18.570 -2.535 14.624 1.00 93.00 94 VAL A N 1
ATOM 724 C CA . VAL A 1 94 ? -19.294 -1.664 13.685 1.00 93.00 94 VAL A CA 1
ATOM 725 C C . VAL A 1 94 ? -18.352 -0.628 13.083 1.00 93.00 94 VAL A C 1
ATOM 727 O O . VAL A 1 94 ? -18.405 -0.373 11.883 1.00 93.00 94 VAL A O 1
ATOM 730 N N . ILE A 1 95 ? -17.452 -0.074 13.892 1.00 92.75 95 ILE A N 1
ATOM 731 C CA . ILE A 1 95 ?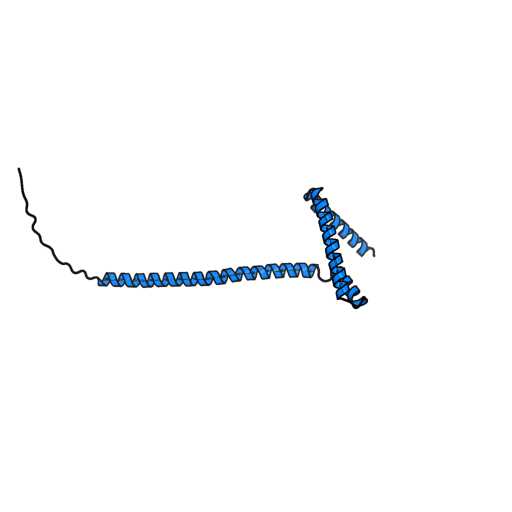 -16.483 0.924 13.436 1.00 92.75 95 ILE A CA 1
ATOM 732 C C . ILE A 1 95 ? -15.436 0.300 12.529 1.00 92.75 95 ILE A C 1
ATOM 734 O O . ILE A 1 95 ? -15.145 0.853 11.474 1.00 92.75 95 ILE A O 1
ATOM 738 N N . PHE A 1 96 ? -14.944 -0.887 12.875 1.00 90.31 96 PHE A N 1
ATOM 739 C CA . PHE A 1 96 ? -14.073 -1.651 11.996 1.00 90.31 96 PHE A CA 1
ATOM 740 C C . PHE A 1 96 ? -14.730 -1.895 10.630 1.00 90.31 96 PHE A C 1
ATOM 742 O O . PHE A 1 96 ? -14.128 -1.600 9.600 1.00 90.31 96 PHE A O 1
ATOM 749 N N . ALA A 1 97 ? -15.979 -2.371 10.610 1.00 94.12 97 ALA A N 1
ATOM 750 C CA . ALA A 1 97 ? -16.709 -2.606 9.368 1.00 94.12 97 ALA A CA 1
ATOM 751 C C . ALA A 1 97 ? -16.939 -1.309 8.572 1.00 94.12 97 ALA A C 1
ATOM 753 O O . ALA A 1 97 ? -16.761 -1.300 7.355 1.00 94.12 97 ALA A O 1
ATOM 754 N N . GLY A 1 98 ? -17.289 -0.211 9.249 1.00 93.31 98 GLY A N 1
ATOM 755 C CA . GLY A 1 98 ? -17.479 1.103 8.637 1.00 93.31 98 GLY A CA 1
ATOM 756 C C . GLY A 1 98 ? -16.198 1.656 8.012 1.00 93.31 98 GLY A C 1
ATOM 757 O O . GLY A 1 98 ? -16.203 2.024 6.838 1.00 93.31 98 GLY A O 1
ATOM 758 N N . SER A 1 99 ? -15.086 1.651 8.752 1.00 91.75 99 SER A N 1
ATOM 759 C CA . SER A 1 99 ? -13.775 2.084 8.254 1.00 91.75 99 SER A CA 1
ATOM 760 C C . SER A 1 99 ? -13.275 1.195 7.113 1.00 91.75 99 SER A C 1
ATOM 762 O O . SER A 1 99 ? -12.766 1.707 6.118 1.00 91.75 99 SER A O 1
ATOM 764 N N . ALA A 1 100 ? -13.470 -0.125 7.200 1.00 92.44 100 ALA A N 1
ATOM 765 C CA . ALA A 1 100 ? -13.119 -1.051 6.124 1.00 92.44 100 ALA A CA 1
ATOM 766 C C . ALA A 1 100 ? -13.935 -0.782 4.850 1.00 92.44 100 ALA A C 1
ATOM 768 O O . ALA A 1 100 ? -13.374 -0.721 3.755 1.00 92.44 100 ALA A O 1
ATOM 769 N N . LEU A 1 101 ? -15.247 -0.565 4.982 1.00 96.06 101 LEU A N 1
ATOM 770 C CA . LEU A 1 101 ? -16.115 -0.214 3.859 1.00 96.06 101 LEU A CA 1
ATOM 771 C C . LEU A 1 101 ? -15.705 1.128 3.237 1.00 96.06 101 LEU A C 1
ATOM 773 O O . LEU A 1 101 ? -15.621 1.235 2.014 1.00 96.06 101 LEU A O 1
ATOM 777 N N . ALA A 1 102 ? -15.422 2.134 4.067 1.00 93.06 102 ALA A N 1
ATOM 778 C CA . ALA A 1 102 ? -14.971 3.445 3.616 1.00 93.06 102 ALA A CA 1
ATOM 779 C C . ALA A 1 102 ? -13.645 3.354 2.849 1.00 93.06 102 ALA A C 1
ATOM 781 O O . ALA A 1 102 ? -13.509 3.971 1.789 1.00 93.06 102 ALA A O 1
ATOM 782 N N . LEU A 1 103 ? -12.697 2.545 3.335 1.00 92.75 103 LEU A N 1
ATOM 783 C CA . LEU A 1 103 ? -11.427 2.298 2.658 1.00 92.75 103 LEU A CA 1
ATOM 784 C C . LEU A 1 103 ? -11.652 1.634 1.298 1.00 92.75 103 LEU A C 1
ATOM 786 O O . LEU A 1 103 ? -11.184 2.152 0.291 1.00 92.75 103 LEU A O 1
ATOM 790 N N . ILE A 1 104 ? -12.431 0.549 1.245 1.00 96.44 104 ILE A N 1
ATOM 791 C CA . ILE A 1 104 ? -12.748 -0.149 -0.011 1.00 96.44 104 ILE A CA 1
ATOM 792 C C . ILE A 1 104 ? -13.413 0.805 -1.010 1.00 96.44 104 ILE A C 1
ATOM 794 O O . ILE A 1 104 ? -13.012 0.855 -2.172 1.00 96.44 104 ILE A O 1
ATOM 798 N N . ALA A 1 105 ? -14.405 1.579 -0.568 1.00 97.25 105 ALA A N 1
ATOM 799 C CA . ALA A 1 105 ? -15.115 2.528 -1.419 1.00 97.25 105 ALA A CA 1
ATOM 800 C C . ALA A 1 105 ? -14.179 3.619 -1.958 1.00 97.25 105 ALA A C 1
ATOM 802 O O . ALA A 1 105 ? -14.183 3.907 -3.156 1.00 97.25 105 ALA A O 1
ATOM 803 N N . THR A 1 106 ? -13.336 4.184 -1.094 1.00 95.25 106 THR A N 1
ATOM 804 C CA . THR A 1 106 ? -12.377 5.230 -1.469 1.00 95.25 106 THR A CA 1
ATOM 805 C C . THR A 1 106 ? -11.314 4.690 -2.419 1.00 95.25 106 THR A C 1
ATOM 807 O O . THR A 1 106 ? -11.034 5.314 -3.440 1.00 95.25 106 THR A O 1
ATOM 810 N N . SER A 1 107 ? -10.767 3.502 -2.152 1.00 94.69 107 SER A N 1
ATOM 811 C CA . SER A 1 107 ? -9.819 2.840 -3.050 1.00 94.69 107 SER A CA 1
ATOM 812 C C . SER A 1 107 ? -10.448 2.529 -4.405 1.00 94.69 107 SER A C 1
ATOM 814 O O . SER A 1 107 ? -9.817 2.760 -5.434 1.00 94.69 107 SER A O 1
ATOM 816 N N . LEU A 1 108 ? -11.698 2.056 -4.438 1.00 97.00 108 LEU A N 1
ATOM 817 C CA . LEU A 1 108 ? -12.398 1.765 -5.688 1.00 97.00 108 LEU A CA 1
ATOM 818 C C . LEU A 1 108 ? -12.618 3.033 -6.522 1.00 97.00 108 LEU A C 1
ATOM 820 O O . LEU A 1 108 ? -12.359 3.024 -7.726 1.00 97.00 108 LEU A O 1
ATOM 824 N N . LEU A 1 109 ? -13.039 4.129 -5.885 1.00 96.94 109 LEU A N 1
ATOM 825 C CA . LEU A 1 109 ? -13.151 5.434 -6.537 1.00 96.94 109 LEU A CA 1
ATOM 826 C C . LEU A 1 109 ? -11.792 5.920 -7.047 1.00 96.94 109 LEU A C 1
ATOM 828 O O . LEU A 1 109 ? -11.690 6.332 -8.201 1.00 96.94 109 LEU A O 1
ATOM 832 N N . GLY A 1 110 ? -10.742 5.809 -6.231 1.00 95.62 110 GLY A N 1
ATOM 833 C CA . GLY A 1 110 ? -9.379 6.178 -6.608 1.00 95.62 110 GLY A CA 1
ATOM 834 C C . GLY A 1 110 ? -8.874 5.394 -7.819 1.00 95.62 110 GLY A C 1
ATOM 835 O O . GLY A 1 110 ? -8.337 5.985 -8.751 1.00 95.62 110 GLY A O 1
ATOM 836 N N . VAL A 1 111 ? -9.113 4.080 -7.865 1.00 95.12 111 VAL A N 1
ATOM 837 C CA . VAL A 1 111 ? -8.753 3.236 -9.014 1.00 95.12 111 VAL A CA 1
ATOM 838 C C . VAL A 1 111 ? -9.582 3.593 -10.244 1.00 95.12 111 VAL A C 1
ATOM 840 O O . VAL A 1 111 ? -9.030 3.654 -11.339 1.00 95.12 111 VAL A O 1
ATOM 843 N N . LEU A 1 112 ? -10.886 3.842 -10.108 1.00 95.88 112 LEU A N 1
ATOM 844 C CA . LEU A 1 112 ? -11.735 4.191 -11.248 1.00 95.88 112 LEU A CA 1
ATOM 845 C C . LEU A 1 1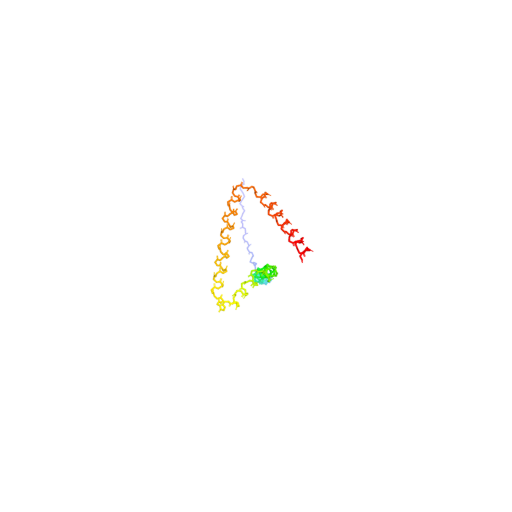12 ? -11.311 5.526 -11.873 1.00 95.88 112 LEU A C 1
ATOM 847 O O . LEU A 1 112 ? -11.100 5.601 -13.085 1.00 95.88 112 LEU A O 1
ATOM 851 N N . VAL A 1 113 ? -11.122 6.551 -11.039 1.00 94.94 113 VAL A N 1
ATOM 852 C CA . VAL A 1 113 ? -10.635 7.871 -11.460 1.00 94.94 113 VAL A CA 1
ATOM 853 C C . VAL A 1 113 ? -9.217 7.766 -12.013 1.00 94.94 113 VAL A C 1
ATOM 855 O O . VAL A 1 113 ? -8.943 8.287 -13.090 1.00 94.94 113 VAL A O 1
ATOM 858 N N . GLY A 1 114 ? -8.328 7.040 -11.332 1.00 91.88 114 GLY A N 1
ATOM 859 C CA . GLY A 1 114 ? -6.950 6.827 -11.768 1.00 91.88 114 GLY A CA 1
ATOM 860 C C . GLY A 1 114 ? -6.866 6.125 -13.122 1.00 91.88 114 GLY A C 1
ATOM 861 O O . GLY A 1 114 ? -6.114 6.561 -13.987 1.00 91.88 114 GLY A O 1
ATOM 862 N N . ARG A 1 115 ? -7.689 5.094 -13.360 1.00 92.75 115 ARG A N 1
ATOM 863 C CA . ARG A 1 115 ? -7.770 4.404 -14.660 1.00 92.75 115 ARG A CA 1
ATOM 864 C C . ARG A 1 115 ? -8.311 5.310 -15.759 1.00 92.75 115 ARG A C 1
ATOM 866 O O . ARG A 1 115 ? -7.793 5.269 -16.870 1.00 92.75 115 ARG A O 1
ATOM 873 N N . TRP A 1 116 ? -9.332 6.114 -15.462 1.00 93.19 116 TRP A N 1
ATOM 874 C CA . TRP A 1 116 ? -9.866 7.091 -16.412 1.00 93.19 116 TRP A CA 1
ATOM 875 C C . TRP A 1 116 ? -8.827 8.161 -16.771 1.00 93.19 116 TRP A C 1
ATOM 877 O O . TRP A 1 116 ? -8.664 8.509 -17.938 1.00 93.19 116 TRP A O 1
ATOM 887 N N . LEU A 1 117 ? -8.072 8.639 -15.784 1.00 90.94 117 LEU A N 1
ATOM 888 C CA . LEU A 1 117 ? -7.035 9.639 -15.993 1.00 90.94 117 LEU A CA 1
ATOM 889 C C . LEU A 1 117 ? -5.840 9.059 -16.768 1.00 90.94 117 LEU A C 1
ATOM 891 O O . LEU A 1 117 ? -5.344 9.687 -17.701 1.00 90.94 117 LEU A O 1
ATOM 895 N N . ALA A 1 118 ? -5.439 7.826 -16.447 1.00 89.44 118 ALA A N 1
ATOM 896 C CA . ALA A 1 118 ? -4.383 7.093 -17.143 1.00 89.44 118 ALA A CA 1
ATOM 897 C C . ALA A 1 118 ? -4.721 6.754 -18.601 1.00 89.44 118 ALA A C 1
ATOM 899 O O . ALA A 1 118 ? -3.809 6.582 -19.404 1.00 89.44 118 ALA A O 1
ATOM 900 N N . SER A 1 119 ? -6.005 6.667 -18.966 1.00 89.00 119 SER A N 1
ATOM 901 C CA . SER A 1 119 ? -6.404 6.435 -20.359 1.00 89.00 119 SER A CA 1
ATOM 902 C C . SER A 1 119 ? -6.447 7.707 -21.210 1.00 89.00 119 SER A C 1
ATOM 904 O O . SER A 1 119 ? -6.367 7.607 -22.432 1.00 89.00 119 SER A O 1
ATOM 906 N N . HIS A 1 120 ? -6.548 8.890 -20.594 1.00 88.62 120 HIS A N 1
ATOM 907 C CA . HIS A 1 120 ? -6.636 10.173 -21.305 1.00 88.62 120 HIS A CA 1
ATOM 908 C C . HIS A 1 120 ? -5.327 10.975 -21.290 1.00 88.62 120 HIS A C 1
ATOM 910 O O . HIS A 1 120 ? -5.156 11.874 -22.114 1.00 88.62 120 HIS A O 1
ATOM 916 N N . ILE A 1 121 ? -4.409 10.682 -20.364 1.00 89.81 121 ILE A N 1
ATOM 917 C CA . ILE A 1 121 ? -3.198 11.475 -20.119 1.00 89.81 121 ILE A CA 1
ATOM 918 C C . ILE A 1 121 ? -1.946 10.596 -20.220 1.00 89.81 121 ILE A C 1
ATOM 920 O O . ILE A 1 121 ? -1.956 9.429 -19.836 1.00 89.81 121 ILE A O 1
ATOM 924 N N . SER A 1 122 ? -0.840 11.157 -20.726 1.00 89.50 122 SER A N 1
ATOM 925 C CA . SER A 1 122 ? 0.432 10.434 -20.807 1.00 89.50 122 SER A CA 1
ATOM 926 C C . SER A 1 122 ? 1.001 10.118 -19.408 1.00 89.50 122 SER A C 1
ATOM 928 O O . SER A 1 122 ? 0.965 10.980 -18.524 1.00 89.50 122 SER A O 1
ATOM 930 N N . PRO A 1 123 ? 1.601 8.929 -19.195 1.00 89.25 123 PRO A N 1
ATOM 931 C CA . PRO A 1 123 ? 2.155 8.535 -17.893 1.00 89.25 123 PRO A CA 1
ATOM 932 C C . PRO A 1 123 ? 3.174 9.537 -17.332 1.00 89.25 123 PRO A C 1
ATOM 934 O O . PRO A 1 123 ? 3.146 9.871 -16.153 1.00 89.25 123 PRO A O 1
ATOM 937 N N . ALA A 1 124 ? 4.009 10.112 -18.204 1.00 90.31 124 ALA A N 1
ATOM 938 C CA . ALA A 1 124 ? 5.014 11.099 -17.813 1.00 90.31 124 ALA A CA 1
ATOM 939 C C . ALA A 1 124 ? 4.410 12.398 -17.249 1.00 90.31 124 ALA A C 1
ATOM 941 O O . ALA A 1 124 ? 5.050 13.072 -16.439 1.00 90.31 124 ALA A O 1
ATOM 942 N N . LEU A 1 125 ? 3.202 12.778 -17.684 1.00 90.69 125 LEU A N 1
ATOM 943 C CA . LEU A 1 125 ? 2.512 13.939 -17.129 1.00 90.69 125 LEU A CA 1
ATOM 944 C C . LEU A 1 125 ? 1.870 13.607 -15.779 1.00 90.69 125 LEU A C 1
ATOM 946 O O . LEU A 1 125 ? 1.877 14.465 -14.903 1.00 90.69 125 LEU A O 1
ATOM 950 N N . LEU A 1 126 ? 1.379 12.378 -15.592 1.00 91.38 126 LEU A N 1
ATOM 951 C CA . LEU A 1 126 ? 0.816 11.920 -14.318 1.00 91.38 126 LEU A CA 1
ATOM 952 C C . LEU A 1 126 ? 1.864 11.883 -13.208 1.00 91.38 126 LEU A C 1
ATOM 954 O O . LEU A 1 126 ? 1.616 12.437 -12.141 1.00 91.38 126 LEU A O 1
ATOM 958 N N . ASP A 1 127 ? 3.047 11.331 -13.482 1.00 91.69 127 ASP A N 1
ATOM 959 C CA . ASP A 1 127 ? 4.139 11.282 -12.502 1.00 91.69 127 ASP A CA 1
ATOM 960 C C . ASP A 1 127 ? 4.590 12.691 -12.095 1.00 91.69 127 ASP A C 1
ATOM 962 O O . ASP A 1 127 ? 4.733 13.002 -10.909 1.00 91.69 127 ASP A O 1
ATOM 966 N N . LYS A 1 128 ? 4.751 13.589 -13.079 1.00 94.62 128 LYS A N 1
ATOM 967 C CA . LYS A 1 128 ? 5.088 14.994 -12.809 1.00 94.62 128 LYS A CA 1
ATOM 968 C C . LYS A 1 128 ? 3.985 15.704 -12.031 1.00 94.62 128 LYS A C 1
ATOM 970 O O . LYS A 1 128 ? 4.289 16.427 -11.087 1.00 94.62 128 LYS A O 1
ATOM 975 N N . ALA A 1 129 ? 2.724 15.511 -12.410 1.00 93.06 129 ALA A N 1
ATOM 976 C CA . ALA A 1 129 ? 1.591 16.137 -11.740 1.00 93.06 129 ALA A CA 1
ATOM 977 C C . ALA A 1 129 ? 1.471 15.665 -10.286 1.00 93.06 129 ALA A C 1
ATOM 979 O O . ALA A 1 129 ? 1.325 16.500 -9.399 1.00 93.06 129 ALA A O 1
ATOM 980 N N . ALA A 1 130 ? 1.604 14.360 -10.031 1.00 93.44 130 ALA A N 1
ATOM 981 C CA . ALA A 1 130 ? 1.583 13.799 -8.684 1.00 93.44 130 ALA A CA 1
ATOM 982 C C . ALA A 1 130 ? 2.692 14.400 -7.807 1.00 93.44 130 ALA A C 1
ATOM 984 O O . ALA A 1 130 ? 2.414 14.866 -6.703 1.00 93.44 130 ALA A O 1
ATOM 985 N N . GLY A 1 131 ? 3.925 14.472 -8.325 1.00 95.69 131 GLY A N 1
ATOM 986 C CA . GLY A 1 131 ? 5.048 15.088 -7.617 1.00 95.69 131 GLY A CA 1
ATOM 987 C C . GLY A 1 131 ? 4.836 16.577 -7.326 1.00 95.69 131 GLY A C 1
ATOM 988 O O . GLY A 1 131 ? 5.076 17.026 -6.207 1.00 95.69 131 GLY A O 1
ATOM 989 N N . VAL A 1 132 ? 4.338 17.345 -8.303 1.00 97.06 132 VAL A N 1
ATOM 990 C CA . VAL A 1 132 ? 4.056 18.781 -8.131 1.00 97.06 132 VAL A CA 1
ATOM 991 C C . VAL A 1 132 ? 2.947 19.009 -7.108 1.00 97.06 132 VAL A C 1
ATOM 993 O O . VAL A 1 132 ? 3.112 19.836 -6.217 1.00 97.06 132 VAL A O 1
ATOM 996 N N . ILE A 1 133 ? 1.840 18.268 -7.196 1.00 96.62 133 ILE A N 1
ATOM 997 C CA . ILE A 1 133 ? 0.723 18.387 -6.251 1.00 96.62 133 ILE A CA 1
ATOM 998 C C . ILE A 1 133 ? 1.189 18.040 -4.833 1.00 96.62 133 ILE A C 1
ATOM 1000 O O . ILE A 1 133 ? 0.909 18.795 -3.905 1.00 96.62 133 ILE A O 1
ATOM 1004 N N . MET A 1 134 ? 1.957 16.960 -4.666 1.00 96.00 134 MET A N 1
ATOM 1005 C CA . MET A 1 134 ? 2.527 16.590 -3.367 1.00 96.00 134 MET A CA 1
ATOM 1006 C C . MET A 1 134 ? 3.461 17.671 -2.812 1.00 96.00 134 MET A C 1
ATOM 1008 O O . MET A 1 134 ? 3.347 18.031 -1.642 1.00 96.00 134 MET A O 1
ATOM 1012 N N . ALA A 1 135 ? 4.345 18.237 -3.638 1.00 96.88 135 ALA A N 1
ATOM 1013 C CA . ALA A 1 135 ? 5.237 19.315 -3.215 1.00 96.88 135 ALA A CA 1
ATOM 1014 C C . ALA A 1 135 ? 4.458 20.573 -2.796 1.00 96.88 135 ALA A C 1
ATOM 1016 O O . ALA A 1 135 ? 4.768 21.175 -1.769 1.00 96.88 135 ALA A O 1
ATOM 1017 N N . LEU A 1 136 ? 3.418 20.944 -3.549 1.00 97.50 136 LEU A N 1
ATOM 1018 C CA . LEU A 1 136 ? 2.564 22.087 -3.226 1.00 97.50 136 LEU A CA 1
ATOM 1019 C C . LEU A 1 136 ? 1.822 21.885 -1.902 1.00 97.50 136 LEU A C 1
ATOM 1021 O O . LEU A 1 136 ? 1.866 22.772 -1.053 1.00 97.50 136 LEU A O 1
ATOM 1025 N N . ILE A 1 137 ? 1.196 20.721 -1.701 1.00 96.12 137 ILE A N 1
ATOM 1026 C CA . ILE A 1 137 ? 0.508 20.388 -0.444 1.00 96.12 137 ILE A CA 1
ATOM 1027 C C . ILE A 1 137 ? 1.503 20.387 0.722 1.00 96.12 137 ILE A C 1
ATOM 1029 O O . ILE A 1 137 ? 1.209 20.944 1.775 1.00 96.12 137 ILE A O 1
ATOM 1033 N N . SER A 1 138 ? 2.699 19.825 0.532 1.00 95.31 138 SER A N 1
ATOM 1034 C CA . SER A 1 138 ? 3.742 19.801 1.560 1.00 95.31 138 SER A CA 1
ATOM 1035 C C . SER A 1 138 ? 4.189 21.204 1.972 1.00 95.31 138 SER A C 1
ATOM 1037 O O . SER A 1 138 ? 4.312 21.467 3.166 1.00 95.31 138 SER A O 1
ATOM 1039 N N . VAL A 1 139 ? 4.442 22.099 1.012 1.00 97.12 139 VAL A N 1
ATOM 1040 C CA . VAL A 1 139 ? 4.831 23.488 1.307 1.00 97.12 139 VAL A CA 1
ATOM 1041 C C . VAL A 1 139 ? 3.680 24.230 1.976 1.00 97.12 139 VAL A C 1
ATOM 1043 O O . VAL A 1 139 ? 3.903 24.964 2.935 1.00 97.12 139 VAL A O 1
ATOM 1046 N N . TRP A 1 140 ? 2.451 24.025 1.505 1.00 96.94 140 TRP A N 1
ATOM 1047 C CA . TRP A 1 140 ? 1.274 24.676 2.067 1.00 96.94 140 TRP A CA 1
ATOM 1048 C C . TRP A 1 140 ? 1.034 24.279 3.529 1.00 96.94 140 TRP A C 1
ATOM 1050 O O . TRP A 1 140 ? 0.934 25.162 4.377 1.00 96.94 140 TRP A O 1
ATOM 1060 N N . LEU A 1 141 ? 1.068 22.979 3.844 1.00 94.50 141 LEU A N 1
ATOM 1061 C CA . LEU A 1 141 ? 0.963 22.482 5.222 1.00 94.50 141 LEU A CA 1
ATOM 1062 C C . LEU A 1 141 ? 2.097 23.002 6.117 1.00 94.50 141 LEU A C 1
ATOM 1064 O O . LEU A 1 141 ? 1.874 23.284 7.291 1.00 94.50 141 LEU A O 1
ATOM 1068 N N . LEU A 1 142 ? 3.311 23.146 5.574 1.00 95.50 142 LEU A N 1
ATOM 1069 C CA . LEU A 1 142 ? 4.446 23.689 6.322 1.00 95.50 142 LEU A CA 1
ATOM 1070 C C . LEU A 1 142 ? 4.235 25.167 6.677 1.00 95.50 142 LEU A C 1
ATOM 1072 O O . LEU A 1 142 ? 4.528 25.573 7.798 1.00 95.50 142 LEU A O 1
ATOM 1076 N N . LEU A 1 143 ? 3.721 25.970 5.741 1.00 96.50 143 LEU A N 1
ATOM 1077 C CA . LEU A 1 143 ? 3.403 27.376 5.993 1.00 96.50 143 LEU A CA 1
ATOM 1078 C C . LEU A 1 143 ? 2.262 2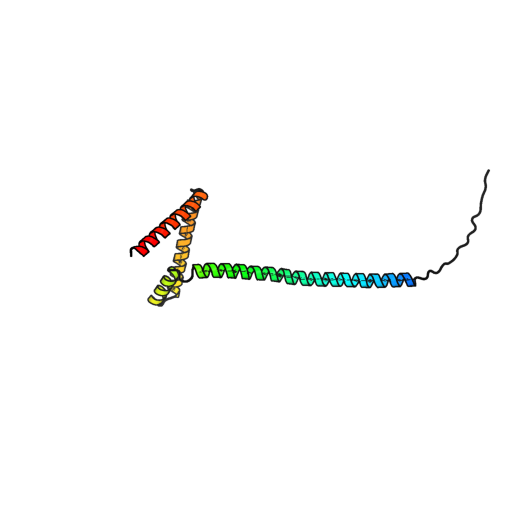7.526 7.000 1.00 96.50 143 LEU A C 1
ATOM 1080 O O . LEU A 1 143 ? 2.353 28.379 7.878 1.00 96.50 143 LEU A O 1
ATOM 1084 N N . GLU A 1 144 ? 1.230 26.687 6.899 1.00 95.44 144 GLU A N 1
ATOM 1085 C CA . GLU A 1 144 ? 0.117 26.659 7.852 1.00 95.44 144 GLU A CA 1
ATOM 1086 C C . GLU A 1 144 ? 0.609 26.343 9.270 1.00 95.44 144 GLU A C 1
ATOM 1088 O O . GLU A 1 144 ? 0.278 27.064 10.204 1.00 95.44 144 GLU A O 1
ATOM 1093 N N . VAL A 1 145 ? 1.490 25.350 9.422 1.00 94.12 145 VAL A N 1
ATOM 1094 C CA . VAL A 1 145 ? 2.122 25.003 10.708 1.00 94.12 145 VAL A CA 1
ATOM 1095 C C . VAL A 1 145 ? 2.988 26.128 11.284 1.00 94.12 145 VAL A C 1
ATOM 1097 O O . VAL A 1 145 ? 3.116 26.229 12.497 1.00 94.12 145 VAL A O 1
ATOM 1100 N N . ILE A 1 146 ? 3.626 26.947 10.444 1.00 95.62 146 ILE A N 1
ATOM 1101 C CA . ILE A 1 146 ? 4.475 28.057 10.912 1.00 95.62 146 ILE A CA 1
ATOM 1102 C C . ILE A 1 146 ? 3.633 29.281 11.310 1.00 95.62 146 ILE A C 1
ATOM 1104 O O . ILE A 1 146 ? 4.080 30.095 12.118 1.00 95.62 146 ILE A O 1
ATOM 1108 N N . GLN A 1 147 ? 2.451 29.448 10.712 1.00 91.81 147 GLN A N 1
ATOM 1109 C CA . GLN A 1 147 ? 1.584 30.614 10.911 1.00 91.81 147 GLN A CA 1
ATOM 1110 C C . GLN A 1 147 ? 0.475 30.402 11.952 1.00 91.81 147 GLN A C 1
ATOM 1112 O O . GLN A 1 147 ? -0.068 31.398 12.433 1.00 91.81 147 GLN A O 1
ATOM 1117 N N . GLY A 1 148 ? 0.122 29.151 12.263 1.00 68.19 148 GLY A N 1
ATOM 1118 C CA . GLY A 1 148 ? -0.840 28.769 13.306 1.00 68.19 148 GLY A CA 1
ATOM 1119 C C . GLY A 1 148 ? -0.177 28.483 14.645 1.00 68.19 148 GLY A C 1
ATOM 1120 O O . GLY A 1 148 ? -0.772 28.883 15.670 1.00 68.19 148 GLY A O 1
#

Foldseek 3Di:
DDDDDDDDDDDDDDDDDCVVVVVVVVVVVVVVVVVVVVVVVVVVVVVVVVVVVVVVVVCVVCVVVCVVVCVVCPPPPLVVVLVVVCVVVVPNPVSVVVSVVVVVVVVVVVVVVVVVCPVVDPPVVVVVVVVVVVVVVVVVVVVVVVVD

Sequence (148 aa):
MNVDVSVESLSPHVEADLSPVEAVIDSNQEAASSVLVQEAIVESNSDTTAASHQRWQFWQVFSSTFLTIFLAELGDKTQVSTLLLSAEFHNPWVIFAGSALALIATSLLGVLVGRWLASHISPALLDKAAGVIMALISVWLLLEVIQG

pLDDT: mean 83.85, std 12.97, range [43.03, 97.5]